Protein 4R25 (pdb70)

InterPro domains:
  IPR002187 Nitrogen regulatory protein PII [PF00543] (5-110)
  IPR002187 Nitrogen regulatory protein PII [PR00340] (6-21)
  IPR002187 Nitrogen regulatory protein PII [PR00340] (27-45)
  IPR002187 Nitrogen regulatory protein PII [PR00340] (56-79)
  IPR002187 Nitrogen regulatory protein PII [PR00340] (87-107)
  IPR002187 Nitrogen regulatory protein PII [PS51343] (5-116)
  IPR002187 Nitrogen regulatory protein PII [PTHR30115] (5-115)
  IPR002187 Nitrogen regulatory protein PII [SM00938] (8-109)
  IPR011322 Nitrogen regulatory PII-like, alpha/beta [SSF54913] (5-116)
  IPR015867 Nitrogen regulatory protein PII/ATP phosphoribosyltransferase, C-terminal [G3DSA:3.30.70.120] (1-116)
  IPR017918 Nitrogen regulatory protein PII, conserved site [PS00638] (87-100)

Sequence (114 aa):
SHMFKVEIVTRPANFEKLKQELGKIGVTSLTFSNVHGCGLQKAHTELYRGVKIESNVYERLKIEIVVSKVPVDQVTETAKRVLKTGSPGDGKIFVYEISNTINIRTGEEGPEAL

Organism: Bacillus subtilis (strain 168) (NCBI:txid224308)

Secondary structure (DSSP, 8-state):
---EEEEEEE-SS-HHHHHHHHHHHT----EEEEEEEEEEEEEE-SSTT-EEEEEEEEEEEEEEEEESSS-HHHHHHHHHHHH--SSS---EEEEEE-S--B-TTT--BGGGT-

Solvent-accessible surface area: 7961 Å² total; per-residue (Å²): 102,61,12,56,59,0,17,1,34,3,62,70,60,65,31,105,106,0,87,87,29,1,40,152,41,36,19,126,86,46,86,110,54,122,57,129,12,70,22,127,114,174,27,170,38,172,104,236,166,10,95,109,94,99,66,87,99,75,98,24,10,62,0,45,0,57,5,24,120,26,68,20,110,86,0,24,89,6,0,109,130,8,15,137,68,65,59,130,30,34,37,141,50,84,72,103,154,46,126,70,29,98,38,165,205,77,50,78,106,14,38,115,6,82

CATH classification: 3.30.70.120

Foldseek 3Di:
DWKKKKKWKFDPPLVVVLCVQCVVLPFDDKDKDKDKDKDWDWDDDPDPVDTDIDMDIDIIMIMMGMDDPRDPVSSVVSLCVRQDDPDPGSTDMDMDTDPKDAQPPPGDMDRVSD

B-factor: mean 57.77, std 18.01, range [26.86, 156.73]

Structure (mmCIF, N/CA/C/O backbone):
data_4R25
#
_entry.id   4R25
#
_cell.length_a   66.600
_cell.length_b   66.600
_cell.length_c   189.300
_cell.angle_alpha   90.00
_cell.angle_beta   90.00
_cell.angle_gamma   120.00
#
_symmetry.space_group_name_H-M   'H 3 2'
#
loop_
_entity.id
_entity.type
_entity.pdbx_description
1 polymer 'Nitrogen regulatory PII-like protein'
2 non-polymer 'ZINC ION'
3 water water
#
loop_
_atom_site.group_PDB
_atom_site.id
_atom_site.type_symbol
_atom_site.label_atom_id
_atom_site.label_alt_id
_atom_site.label_comp_id
_atom_site.label_asym_id
_atom_site.label_entity_id
_atom_site.label_seq_id
_atom_site.pdbx_PDB_ins_code
_atom_site.Cartn_x
_atom_site.Cartn_y
_atom_site.Cartn_z
_atom_site.occupancy
_atom_site.B_iso_or_equiv
_atom_site.auth_seq_id
_atom_site.auth_comp_id
_atom_site.auth_asym_id
_atom_site.auth_atom_id
_atom_site.pdbx_PDB_model_num
ATOM 1 N N . SER A 1 1 ? -14.153 -33.206 -31.018 1.00 82.46 8 SER A N 1
ATOM 2 C CA . SER A 1 1 ? -14.115 -34.645 -30.777 1.00 108.59 8 SER A CA 1
ATOM 3 C C . SER A 1 1 ? -12.830 -35.087 -30.064 1.00 90.53 8 SER A C 1
ATOM 4 O O . SER A 1 1 ? -12.772 -36.180 -29.494 1.00 62.93 8 SER A O 1
ATOM 5 N N . HIS A 1 2 ? -11.810 -34.232 -30.095 1.00 80.54 9 HIS A N 1
ATOM 6 C CA . HIS A 1 2 ? -10.593 -34.472 -29.335 1.00 60.82 9 HIS A CA 1
ATOM 7 C C . HIS A 1 2 ? -10.925 -34.496 -27.849 1.00 71.28 9 HIS A C 1
ATOM 8 O O . HIS A 1 2 ? -11.966 -33.990 -27.423 1.00 64.43 9 HIS A O 1
ATOM 10 N N . MET A 1 3 ? -10.035 -35.090 -27.061 1.00 66.92 10 MET A N 1
ATOM 11 C CA . MET A 1 3 ? -10.157 -35.064 -25.612 1.00 52.08 10 MET A CA 1
ATOM 12 C C . MET A 1 3 ? -8.799 -34.707 -25.048 1.00 41.10 10 MET A C 1
ATOM 13 O O . MET A 1 3 ? -7.784 -35.193 -25.527 1.00 47.59 10 MET A O 1
ATOM 18 N N . PHE A 1 4 ? -8.774 -33.861 -24.030 1.00 37.01 11 PHE A N 1
ATOM 19 C CA . PHE A 1 4 ? -7.503 -33.413 -23.478 1.00 47.99 11 PHE A CA 1
ATOM 20 C C . PHE A 1 4 ? -7.440 -33.527 -21.972 1.00 36.44 11 PHE A C 1
ATOM 21 O O . PHE A 1 4 ? -8.454 -33.442 -21.284 1.00 39.56 11 PHE A O 1
ATOM 29 N N . LYS A 1 5 ? -6.227 -33.705 -21.465 1.00 40.69 12 LYS A N 1
ATOM 30 C CA . LYS A 1 5 ? -5.992 -33.599 -20.044 1.00 29.18 12 LYS A CA 1
ATOM 31 C C . LYS A 1 5 ? -5.210 -32.329 -19.775 1.00 36.30 12 LYS A C 1
ATOM 32 O O . LYS A 1 5 ? -4.131 -32.121 -20.330 1.00 44.01 12 LYS A O 1
ATOM 38 N N . VAL A 1 6 ? -5.759 -31.479 -18.917 1.00 39.63 13 VAL A N 1
ATOM 39 C CA . VAL A 1 6 ? -5.053 -30.289 -18.491 1.00 27.80 13 VAL A CA 1
ATOM 40 C C . VAL A 1 6 ? -4.474 -30.519 -17.106 1.00 36.43 13 VAL A C 1
ATOM 41 O O . VAL A 1 6 ? -5.195 -30.809 -16.155 1.00 38.37 13 VAL A O 1
ATOM 45 N N . GLU A 1 7 ? -3.157 -30.388 -17.006 1.00 38.64 14 GLU A N 1
ATOM 46 C CA . GLU A 1 7 ? -2.456 -30.614 -15.755 1.00 32.54 14 GLU A CA 1
ATOM 47 C C . GLU A 1 7 ? -1.850 -29.312 -15.233 1.00 47.08 14 GLU A C 1
ATOM 48 O O . GLU A 1 7 ? -0.905 -28.778 -15.815 1.00 46.02 14 GLU A O 1
ATOM 54 N N . ILE A 1 8 ? -2.403 -28.797 -14.141 1.00 38.87 15 ILE A N 1
ATOM 55 C CA . ILE A 1 8 ? -1.880 -27.589 -13.533 1.00 31.77 15 ILE A CA 1
ATOM 56 C C . ILE A 1 8 ? -1.037 -27.941 -12.316 1.00 40.53 15 ILE A C 1
ATOM 57 O O . ILE A 1 8 ? -1.519 -28.579 -11.383 1.00 51.08 15 ILE A O 1
ATOM 62 N N . VAL A 1 9 ? 0.225 -27.533 -12.325 1.00 40.29 16 VAL A N 1
ATOM 63 C CA . VAL A 1 9 ? 1.102 -27.776 -11.186 1.00 45.24 16 VAL A CA 1
ATOM 64 C C . VAL A 1 9 ? 1.530 -26.450 -10.561 1.00 54.95 16 VAL A C 1
ATOM 65 O O . VAL A 1 9 ? 2.333 -25.714 -11.127 1.00 43.94 16 VAL A O 1
ATOM 69 N N . THR A 1 10 ? 0.996 -26.149 -9.384 1.00 49.65 17 THR A N 1
ATOM 70 C CA . THR A 1 10 ? 1.085 -24.793 -8.877 1.00 47.92 17 THR A CA 1
ATOM 71 C C . THR A 1 10 ? 1.170 -24.667 -7.349 1.00 43.33 17 THR A C 1
ATOM 72 O O . THR A 1 10 ? 1.266 -25.657 -6.627 1.00 55.21 17 THR A O 1
ATOM 76 N N . ARG A 1 11 ? 1.177 -23.422 -6.886 1.00 63.43 18 ARG A N 1
ATOM 77 C CA . ARG A 1 11 ? 1.232 -23.061 -5.471 1.00 67.39 18 ARG A CA 1
ATOM 78 C C . ARG A 1 11 ? -0.118 -23.348 -4.808 1.00 62.31 18 ARG A C 1
ATOM 79 O O . ARG A 1 11 ? -1.165 -23.083 -5.397 1.00 72.73 18 ARG A O 1
ATOM 87 N N . PRO A 1 12 ? -0.089 -23.909 -3.588 1.00 62.23 19 PRO A N 1
ATOM 88 C CA . PRO A 1 12 ? -1.267 -24.365 -2.828 1.00 53.61 19 PRO A CA 1
ATOM 89 C C . PRO A 1 12 ? -2.377 -23.322 -2.572 1.00 68.70 19 PRO A C 1
ATOM 90 O O . PRO A 1 12 ? -3.490 -23.718 -2.213 1.00 100.86 19 PRO A O 1
ATOM 94 N N . ALA A 1 13 ? -2.096 -22.036 -2.748 1.00 70.58 20 ALA A N 1
ATOM 95 C CA . ALA A 1 13 ? -3.116 -21.002 -2.557 1.00 81.39 20 ALA A CA 1
ATOM 96 C C . ALA A 1 13 ? -4.003 -20.778 -3.794 1.00 79.15 20 ALA A C 1
ATOM 97 O O . ALA A 1 13 ? -3.675 -21.226 -4.891 1.00 62.56 20 ALA A O 1
ATOM 99 N N . ASN A 1 14 ? -5.118 -20.072 -3.603 1.00 69.57 21 ASN A N 1
ATOM 100 C CA . ASN A 1 14 ? -5.978 -19.626 -4.704 1.00 72.46 21 ASN A CA 1
ATOM 101 C C . ASN A 1 14 ? -6.884 -20.693 -5.324 1.00 69.05 21 ASN A C 1
ATOM 102 O O . ASN A 1 14 ? -7.477 -20.475 -6.386 1.00 56.77 21 ASN A O 1
ATOM 107 N N . PHE A 1 15 ? -6.997 -21.837 -4.662 1.00 49.56 22 PHE A N 1
ATOM 108 C CA . PHE A 1 15 ? -7.708 -22.969 -5.235 1.00 45.38 22 PHE A CA 1
ATOM 109 C C . PHE A 1 15 ? -9.203 -22.649 -5.411 1.00 57.55 22 PHE A C 1
ATOM 110 O O . PHE A 1 15 ? -9.801 -22.996 -6.429 1.00 49.65 22 PHE A O 1
ATOM 118 N N . GLU A 1 16 ? -9.793 -21.964 -4.434 1.00 56.44 23 GLU A N 1
ATOM 119 C CA . GLU A 1 16 ? -11.224 -21.651 -4.464 1.00 49.80 23 GLU A CA 1
ATOM 120 C C . GLU A 1 16 ? -11.669 -20.780 -5.644 1.00 44.03 23 GLU A C 1
ATOM 121 O O . GLU A 1 16 ? -12.648 -21.096 -6.314 1.00 62.38 23 GLU A O 1
ATOM 127 N N . LYS A 1 17 ? -10.960 -19.688 -5.901 1.00 52.10 24 LYS A N 1
ATOM 128 C CA . LYS A 1 17 ? -11.289 -18.848 -7.050 1.00 50.52 24 LYS A CA 1
ATOM 129 C C . LYS A 1 17 ? -11.205 -19.670 -8.334 1.00 42.74 24 LYS A C 1
ATOM 130 O O . LYS A 1 17 ? -11.953 -19.424 -9.285 1.00 55.08 24 LYS A O 1
ATOM 136 N N . LEU A 1 18 ? -10.303 -20.651 -8.355 1.00 49.20 25 LEU A N 1
ATOM 137 C CA . LEU A 1 18 ? -10.128 -21.503 -9.524 1.00 41.99 25 LEU A CA 1
ATOM 138 C C . LEU A 1 18 ? -11.376 -22.353 -9.760 1.00 41.29 25 LEU A C 1
ATOM 139 O O . LEU A 1 18 ? -11.895 -22.422 -10.875 1.00 36.41 25 LEU A O 1
ATOM 144 N N . LYS A 1 19 ? -11.840 -23.010 -8.705 1.00 33.81 26 LYS A N 1
ATOM 145 C CA . LYS A 1 19 ? -13.052 -23.811 -8.778 1.00 46.36 26 LYS A CA 1
ATOM 146 C C . LYS A 1 19 ? -14.230 -22.973 -9.273 1.00 55.75 26 LYS A C 1
ATOM 147 O O . LYS A 1 19 ? -15.022 -23.446 -10.090 1.00 54.14 26 LYS A O 1
ATOM 153 N N . GLN A 1 20 ? -14.340 -21.734 -8.788 1.00 46.94 27 GLN A N 1
ATOM 154 C CA . GLN A 1 20 ? -15.383 -20.819 -9.267 1.00 49.03 27 GLN A CA 1
ATOM 155 C C . GLN A 1 20 ? -15.261 -20.571 -10.759 1.00 54.10 27 GLN A C 1
ATOM 156 O O . GLN A 1 20 ? -16.239 -20.694 -11.504 1.00 53.53 27 GLN A O 1
ATOM 162 N N . GLU A 1 21 ? -14.057 -20.221 -11.198 1.00 40.73 28 GLU A N 1
ATOM 163 C CA . GLU A 1 21 ? -13.860 -19.840 -12.593 1.00 42.21 28 GLU A CA 1
ATOM 164 C C . GLU A 1 21 ? -13.962 -21.031 -13.541 1.00 48.78 28 GLU A C 1
ATOM 165 O O . GLU A 1 21 ? -14.555 -20.928 -14.613 1.00 51.40 28 GLU A O 1
ATOM 171 N N . LEU A 1 22 ? -13.392 -22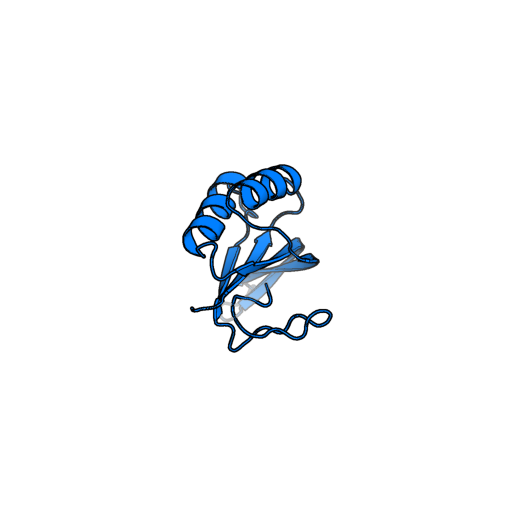.166 -13.147 1.00 45.72 29 LEU A N 1
ATOM 172 C CA . LEU A 1 22 ? -13.462 -23.352 -13.988 1.00 49.25 29 LEU A CA 1
ATOM 173 C C . LEU A 1 22 ? -14.900 -23.835 -14.056 1.00 39.90 29 LEU A C 1
ATOM 174 O O . LEU A 1 22 ? -15.394 -24.204 -15.125 1.00 43.96 29 LEU A O 1
ATOM 179 N N . GLY A 1 23 ? -15.565 -23.831 -12.907 1.00 38.69 30 GLY A N 1
ATOM 180 C CA . GLY A 1 23 ? -16.983 -24.148 -12.849 1.00 50.24 30 GLY A CA 1
ATOM 181 C C . GLY A 1 23 ? -17.816 -23.338 -13.838 1.00 53.67 30 GLY A C 1
ATOM 182 O O . GLY A 1 23 ? -18.689 -23.884 -14.514 1.00 51.83 30 GLY A O 1
ATOM 183 N N . LYS A 1 24 ? -17.532 -22.041 -13.951 1.00 44.64 31 LYS A N 1
ATOM 184 C CA . LYS A 1 24 ? -18.370 -21.164 -14.769 1.00 44.43 31 LYS A CA 1
ATOM 185 C C . LYS A 1 24 ? -18.241 -21.415 -16.253 1.00 44.54 31 LYS A C 1
ATOM 186 O O . LYS A 1 24 ? -19.197 -21.199 -16.994 1.00 51.86 31 LYS A O 1
ATOM 192 N N . ILE A 1 25 ? -17.074 -21.880 -16.688 1.00 46.19 32 ILE A N 1
ATOM 193 C CA . ILE A 1 25 ? -16.848 -22.116 -18.116 1.00 48.84 32 ILE A CA 1
ATOM 194 C C . ILE A 1 25 ? -17.252 -23.529 -18.555 1.00 45.88 32 ILE A C 1
ATOM 195 O O . ILE A 1 25 ? -17.136 -23.876 -19.729 1.00 52.18 32 ILE A O 1
ATOM 200 N N . GLY A 1 26 ? -17.725 -24.345 -17.618 1.00 44.36 33 GLY A N 1
ATOM 201 C CA . GLY A 1 26 ? -18.246 -25.653 -17.978 1.00 47.24 33 GLY A CA 1
ATOM 202 C C . GLY A 1 26 ? -17.664 -26.884 -17.297 1.00 64.44 33 GLY A C 1
ATOM 203 O O . GLY A 1 26 ? -18.232 -27.967 -17.423 1.00 50.66 33 GLY A O 1
ATOM 204 N N . VAL A 1 27 ? -16.546 -26.743 -16.585 1.00 43.93 34 VAL A N 1
ATOM 205 C CA . VAL A 1 27 ? -15.950 -27.895 -15.911 1.00 32.21 34 VAL A CA 1
ATOM 206 C C . VAL A 1 27 ? -16.816 -28.378 -14.752 1.00 51.30 34 VAL A C 1
ATOM 207 O O . VAL A 1 27 ? -17.189 -27.591 -13.879 1.00 49.82 34 VAL A O 1
ATOM 211 N N . THR A 1 28 ? -17.124 -29.674 -14.741 1.00 38.36 35 THR A N 1
ATOM 212 C CA . THR A 1 28 ? -17.972 -30.248 -13.696 1.00 41.08 35 THR A CA 1
ATOM 213 C C . THR A 1 28 ? -17.239 -31.199 -12.743 1.00 38.84 35 THR A C 1
ATOM 214 O O . THR A 1 28 ? -17.797 -31.620 -11.734 1.00 45.24 35 THR A O 1
ATOM 218 N N . SER A 1 29 ? -15.994 -31.543 -13.059 1.00 40.16 36 SER A N 1
ATOM 219 C CA . SER A 1 29 ? -15.163 -32.304 -12.122 1.00 43.80 36 SER A CA 1
ATOM 220 C C . SER A 1 29 ? -13.659 -32.202 -12.414 1.00 43.56 36 SER A C 1
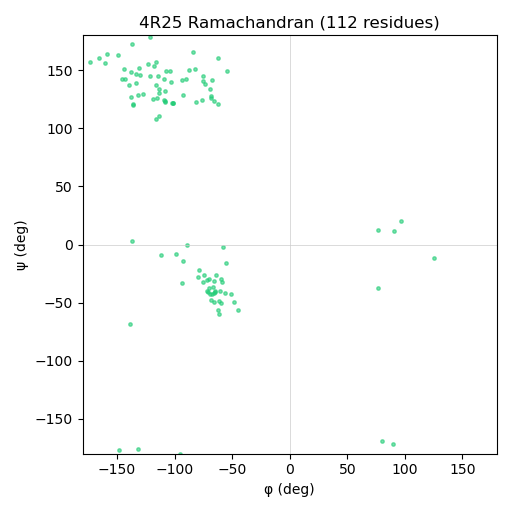ATOM 221 O O . SER A 1 29 ? -13.234 -31.924 -13.537 1.00 36.62 36 SER A O 1
ATOM 224 N N . LEU A 1 30 ? -12.860 -32.429 -11.382 1.00 35.18 37 LEU A N 1
ATOM 225 C CA . LEU A 1 30 ? -11.417 -32.417 -11.522 1.00 38.44 37 LEU A CA 1
ATOM 226 C C . LEU A 1 30 ? -10.786 -33.195 -10.369 1.00 43.05 37 LEU A C 1
ATOM 227 O O . LEU A 1 30 ? -11.441 -33.464 -9.364 1.00 41.19 37 LEU A O 1
ATOM 232 N N . THR A 1 31 ? -9.519 -33.568 -10.516 1.00 40.34 38 THR A N 1
ATOM 233 C CA . THR A 1 31 ? -8.806 -34.233 -9.429 1.00 30.73 38 THR A CA 1
ATOM 234 C C . THR A 1 31 ? -7.618 -33.394 -8.981 1.00 35.81 38 THR A C 1
ATOM 235 O O . THR A 1 31 ? -7.076 -32.605 -9.748 1.00 39.39 38 THR A O 1
ATOM 239 N N . PHE A 1 32 ? -7.216 -33.552 -7.732 1.00 29.94 39 PHE A N 1
ATOM 240 C CA . PHE A 1 32 ? -6.057 -32.829 -7.259 1.00 28.74 39 PHE A CA 1
ATOM 241 C C . PHE A 1 32 ? -5.311 -33.609 -6.189 1.00 32.28 39 PHE A C 1
ATOM 242 O O . PHE A 1 32 ? -5.834 -34.561 -5.614 1.00 34.26 39 PHE A O 1
ATOM 250 N N . SER A 1 33 ? -4.070 -33.211 -5.950 1.00 31.98 40 SER A N 1
ATOM 251 C CA . SER A 1 33 ? -3.259 -33.845 -4.926 1.00 40.49 40 SER A CA 1
ATOM 252 C C . SER A 1 33 ? -2.048 -32.986 -4.625 1.00 42.83 40 SER A C 1
ATOM 253 O O . SER A 1 33 ? -1.668 -32.130 -5.420 1.00 45.01 40 SER A O 1
ATOM 256 N N . ASN A 1 34 ? -1.453 -33.211 -3.465 1.00 50.17 41 ASN A N 1
ATOM 257 C CA . ASN A 1 34 ? -0.245 -32.508 -3.097 1.00 40.88 41 ASN A CA 1
ATOM 258 C C . ASN A 1 34 ? 0.971 -33.320 -3.510 1.00 58.19 41 ASN A C 1
ATOM 259 O O . ASN A 1 34 ? 1.065 -34.510 -3.212 1.00 41.88 41 ASN A O 1
ATOM 264 N N . VAL A 1 35 ? 1.887 -32.670 -4.212 1.00 37.05 42 VAL A N 1
ATOM 265 C CA . VAL A 1 35 ? 3.157 -33.271 -4.561 1.00 38.67 42 VAL A CA 1
ATOM 266 C C . VAL A 1 35 ? 4.254 -32.280 -4.215 1.00 42.13 42 VAL A C 1
ATOM 267 O O . VAL A 1 35 ? 3.994 -31.215 -3.663 1.00 50.07 42 VAL A O 1
ATOM 271 N N . HIS A 1 36 ? 5.486 -32.629 -4.546 1.00 49.81 43 HIS A N 1
ATOM 272 C CA . HIS A 1 36 ? 6.605 -31.748 -4.280 1.00 37.27 43 HIS A CA 1
ATOM 273 C C . HIS A 1 36 ? 7.253 -31.261 -5.551 1.00 39.44 43 HIS A C 1
ATOM 274 O O . HIS A 1 36 ? 7.318 -31.977 -6.548 1.00 40.96 43 HIS A O 1
ATOM 281 N N . GLY A 1 37 ? 7.721 -30.023 -5.500 1.00 38.77 44 GLY A N 1
ATOM 282 C CA . GLY A 1 37 ? 8.497 -29.450 -6.573 1.00 38.15 44 GLY A CA 1
ATOM 283 C C . GLY A 1 37 ? 9.941 -29.349 -6.126 1.00 44.99 44 GLY A C 1
ATOM 284 O O . GLY A 1 37 ? 10.244 -29.178 -4.947 1.00 41.57 44 GLY A O 1
ATOM 285 N N . CYS A 1 38 ? 10.843 -29.466 -7.081 1.00 41.80 45 CYS A N 1
ATOM 286 C CA . CYS A 1 38 ? 12.256 -29.376 -6.789 1.00 47.76 45 CYS A CA 1
ATOM 287 C C . CYS A 1 38 ? 12.884 -28.501 -7.846 1.00 45.26 45 CYS A C 1
ATOM 288 O O . CYS A 1 38 ? 12.792 -28.804 -9.035 1.00 48.38 45 CYS A O 1
ATOM 291 N N . GLY A 1 39 ? 13.496 -27.402 -7.413 1.00 50.11 46 GLY A N 1
ATOM 292 C CA . GLY A 1 39 ? 14.277 -26.565 -8.303 1.00 29.18 46 GLY A CA 1
ATOM 293 C C . GLY A 1 39 ? 15.720 -27.032 -8.328 1.00 40.67 46 GLY A C 1
ATOM 294 O O . GLY A 1 39 ? 16.258 -27.458 -7.314 1.00 36.24 46 GLY A O 1
ATOM 295 N N . LEU A 1 40 ? 16.343 -26.969 -9.497 1.00 42.58 47 LEU A N 1
ATOM 296 C CA . LEU A 1 40 ? 17.733 -27.364 -9.646 1.00 45.18 47 LEU A CA 1
ATOM 297 C C . LEU A 1 40 ? 18.529 -26.240 -10.319 1.00 52.07 47 LEU A C 1
ATOM 298 O O . LEU A 1 40 ? 18.124 -25.708 -11.353 1.00 46.84 47 LEU A O 1
ATOM 303 N N . GLN A 1 41 ? 19.656 -25.869 -9.723 1.00 48.91 48 GLN A N 1
ATOM 304 C CA . GLN A 1 41 ? 20.517 -24.864 -10.338 1.00 60.98 48 GLN A CA 1
ATOM 305 C C . GLN A 1 41 ? 22.006 -25.181 -10.220 1.00 49.50 48 GLN A C 1
ATOM 306 O O . GLN A 1 41 ? 22.484 -25.634 -9.176 1.00 45.12 48 GLN A O 1
ATOM 312 N N . LYS A 1 42 ? 22.709 -24.963 -11.329 1.00 40.73 49 LYS A N 1
ATOM 313 C CA . LYS A 1 42 ? 24.152 -25.126 -11.415 1.00 44.80 49 LYS A CA 1
ATOM 314 C C . LYS A 1 42 ? 24.856 -24.111 -10.541 1.00 41.65 49 LYS A C 1
ATOM 315 O O . LYS A 1 42 ? 24.653 -22.905 -10.678 1.00 49.94 49 LYS A O 1
ATOM 321 N N . ALA A 1 43 ? 25.673 -24.616 -9.631 1.00 28.81 50 ALA A N 1
ATOM 322 C CA . ALA A 1 43 ? 26.465 -23.782 -8.748 1.00 40.33 50 ALA A CA 1
ATOM 323 C C . ALA A 1 43 ? 27.953 -24.005 -9.016 1.00 43.17 50 ALA A C 1
ATOM 324 O O . ALA A 1 43 ? 28.351 -25.038 -9.560 1.00 44.71 50 ALA A O 1
ATOM 326 N N . HIS A 1 44 ? 28.778 -23.032 -8.651 1.00 52.90 51 HIS A N 1
ATOM 327 C CA . HIS A 1 44 ? 30.220 -23.205 -8.779 1.00 46.45 51 HIS A CA 1
ATOM 328 C C . HIS A 1 44 ? 30.767 -24.106 -7.691 1.00 42.95 51 HIS A C 1
ATOM 329 O O . HIS A 1 44 ? 30.330 -24.054 -6.542 1.00 49.25 51 HIS A O 1
ATOM 336 N N . THR A 1 45 ? 31.720 -24.949 -8.066 1.00 49.04 52 THR A N 1
ATOM 337 C CA . THR A 1 45 ? 32.608 -25.532 -7.077 1.00 50.27 52 THR A CA 1
ATOM 338 C C . THR A 1 45 ? 33.866 -24.671 -7.048 1.00 54.20 52 THR A C 1
ATOM 339 O O . THR A 1 45 ? 33.988 -23.677 -7.775 1.00 51.25 52 THR A O 1
ATOM 343 N N . GLU A 1 46 ? 34.807 -25.045 -6.202 1.00 66.90 53 GLU A 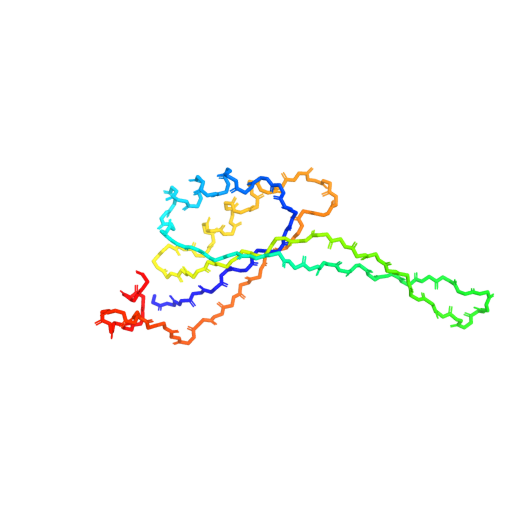N 1
ATOM 344 C CA . GLU A 1 46 ? 36.029 -24.277 -6.067 1.00 51.36 53 GLU A CA 1
ATOM 345 C C . GLU A 1 46 ? 36.936 -24.437 -7.283 1.00 55.06 53 GLU A C 1
ATOM 346 O O . GLU A 1 46 ? 37.681 -23.525 -7.639 1.00 59.70 53 GLU A O 1
ATOM 352 N N . LEU A 1 47 ? 36.870 -25.599 -7.920 1.00 47.09 54 LEU A N 1
ATOM 353 C CA . LEU A 1 47 ? 37.714 -25.874 -9.076 1.00 57.06 54 LEU A CA 1
ATOM 354 C C . LEU A 1 47 ? 37.070 -25.399 -10.371 1.00 47.02 54 LEU A C 1
ATOM 355 O O . LEU A 1 47 ? 35.850 -25.368 -10.490 1.00 56.25 54 LEU A O 1
ATOM 360 N N . TYR A 1 48 ? 37.903 -25.028 -11.336 1.00 48.22 55 TYR A N 1
ATOM 361 C CA . TYR A 1 48 ? 37.427 -24.521 -12.616 1.00 55.39 55 TYR A CA 1
ATOM 362 C C . TYR A 1 48 ? 36.539 -25.495 -13.391 1.00 66.86 55 TYR A C 1
ATOM 363 O O . TYR A 1 48 ? 35.666 -25.070 -14.145 1.00 90.37 55 TYR A O 1
ATOM 372 N N . ARG A 1 49 ? 36.750 -26.793 -13.209 1.00 74.85 56 ARG A N 1
ATOM 373 C CA . ARG A 1 49 ? 35.935 -27.790 -13.907 1.00 99.20 56 ARG A CA 1
ATOM 374 C C . ARG A 1 49 ? 34.563 -28.028 -13.263 1.00 94.04 56 ARG A C 1
ATOM 375 O O . ARG A 1 49 ? 33.591 -28.389 -13.932 1.00 80.13 56 ARG A O 1
ATOM 383 N N . GLY A 1 50 ? 34.499 -27.813 -11.957 1.00 84.26 57 GLY A N 1
ATOM 384 C CA . GLY A 1 50 ? 33.438 -28.362 -11.146 1.00 69.82 57 GLY A CA 1
ATOM 385 C C . GLY A 1 50 ? 32.079 -27.719 -11.213 1.00 79.54 57 GLY A C 1
ATOM 386 O O . GLY A 1 50 ? 31.919 -26.518 -10.988 1.00 79.33 57 GLY A O 1
ATOM 387 N N . VAL A 1 51 ? 31.088 -28.543 -11.525 1.00 80.24 58 VAL A N 1
ATOM 388 C CA . VAL A 1 51 ? 29.708 -28.162 -11.303 1.00 61.63 58 VAL A CA 1
ATOM 389 C C . VAL A 1 51 ? 29.185 -28.900 -10.076 1.00 62.72 58 VAL A C 1
ATOM 390 O O . VAL A 1 51 ? 29.607 -30.014 -9.760 1.00 49.90 58 VAL A O 1
ATOM 394 N N . LYS A 1 52 ? 28.267 -28.245 -9.385 1.00 51.56 59 LYS A N 1
ATOM 395 C CA . LYS A 1 52 ? 27.629 -28.785 -8.199 1.00 41.71 59 LYS A CA 1
ATOM 396 C C . LYS A 1 52 ? 26.193 -28.300 -8.305 1.00 67.58 59 LYS A C 1
ATOM 397 O O . LYS A 1 52 ? 25.962 -27.187 -8.790 1.00 45.46 59 LYS A O 1
ATOM 403 N N . ILE A 1 53 ? 25.223 -29.123 -7.912 1.00 46.72 60 ILE A N 1
ATOM 404 C CA . ILE A 1 53 ? 23.823 -28.735 -8.084 1.00 48.88 60 ILE A CA 1
ATOM 405 C C . ILE A 1 53 ? 23.174 -28.396 -6.754 1.00 46.84 60 ILE A C 1
ATOM 406 O O . ILE A 1 53 ? 23.289 -29.138 -5.787 1.00 43.84 60 ILE A O 1
ATOM 411 N N . GLU A 1 54 ? 22.488 -27.264 -6.712 1.00 46.83 61 GLU A N 1
ATOM 412 C CA . GLU A 1 54 ? 21.775 -26.864 -5.516 1.00 44.48 61 GLU A CA 1
ATOM 413 C C . GLU A 1 54 ? 20.283 -26.986 -5.794 1.00 53.29 61 GLU A C 1
ATOM 414 O O . GLU A 1 54 ? 19.820 -26.703 -6.902 1.00 58.17 61 GLU A O 1
ATOM 420 N N . SER A 1 55 ? 19.531 -27.416 -4.792 1.00 50.89 62 SER A N 1
ATOM 421 C CA . SER A 1 55 ? 18.129 -27.725 -4.997 1.00 54.82 62 SER A CA 1
ATOM 422 C C . SER A 1 55 ? 17.283 -27.384 -3.784 1.00 55.52 62 SER A C 1
ATOM 423 O O . SER A 1 55 ? 17.712 -27.555 -2.641 1.00 53.70 62 SER A O 1
ATOM 426 N N . ASN A 1 56 ? 16.078 -26.893 -4.044 1.00 49.68 63 ASN A N 1
ATOM 427 C CA . ASN A 1 56 ? 15.115 -26.669 -2.982 1.00 51.88 63 ASN A CA 1
ATOM 428 C C . ASN A 1 56 ? 13.855 -27.465 -3.258 1.00 56.08 63 ASN A C 1
ATOM 429 O O . ASN A 1 56 ? 13.468 -27.647 -4.410 1.00 65.20 63 ASN A O 1
ATOM 434 N N . VAL A 1 57 ? 13.233 -27.959 -2.197 1.00 49.79 64 VAL A N 1
ATOM 435 C CA . VAL A 1 57 ? 11.978 -28.671 -2.318 1.00 54.23 64 VAL A CA 1
ATOM 436 C C . VAL A 1 57 ? 10.839 -27.821 -1.766 1.00 50.03 64 VAL A C 1
ATOM 437 O O . VAL A 1 57 ? 10.881 -27.386 -0.620 1.00 75.19 64 VAL A O 1
ATOM 441 N N . TYR A 1 58 ? 9.828 -27.571 -2.591 1.00 52.94 65 TYR A N 1
ATOM 442 C CA . TYR A 1 58 ? 8.666 -26.801 -2.160 1.00 55.63 65 TYR A CA 1
ATOM 443 C C . TYR A 1 58 ? 7.370 -27.602 -2.297 1.00 49.07 65 TYR A C 1
ATOM 444 O O . TYR A 1 58 ? 7.380 -28.755 -2.732 1.00 56.85 65 TYR A O 1
ATOM 453 N N . GLU A 1 59 ? 6.259 -26.990 -1.903 1.00 55.99 66 GLU A N 1
ATOM 454 C CA . GLU A 1 59 ? 4.958 -27.642 -1.966 1.00 41.39 66 GLU A CA 1
ATOM 455 C C . GLU A 1 59 ? 4.289 -27.301 -3.265 1.00 50.80 66 GLU A C 1
ATOM 456 O O . GLU A 1 59 ? 4.373 -26.170 -3.737 1.00 49.78 66 GLU A O 1
ATOM 462 N N . ARG A 1 60 ? 3.609 -28.281 -3.839 1.00 47.11 67 ARG A N 1
ATOM 463 C CA . ARG A 1 60 ? 2.891 -28.048 -5.072 1.00 44.02 67 ARG A CA 1
ATOM 464 C C . ARG A 1 60 ? 1.525 -28.723 -5.046 1.00 53.83 67 ARG A C 1
ATOM 465 O O . ARG A 1 60 ? 1.333 -29.765 -4.414 1.00 39.77 67 ARG A O 1
ATOM 473 N N . LEU A 1 61 ? 0.576 -28.103 -5.729 1.00 44.80 68 LEU A N 1
ATOM 474 C CA . LEU A 1 61 ? -0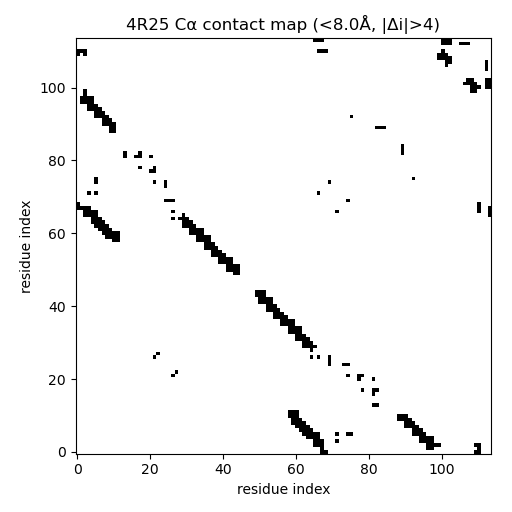.752 -28.654 -5.885 1.00 41.63 68 LEU A CA 1
ATOM 475 C C . LEU A 1 61 ? -0.889 -29.111 -7.325 1.00 42.45 68 LEU A C 1
ATOM 476 O O . LEU A 1 61 ? -0.700 -28.324 -8.246 1.00 40.49 68 LEU A O 1
ATOM 481 N N . LYS A 1 62 ? -1.203 -30.384 -7.530 1.00 34.18 69 LYS A N 1
ATOM 482 C CA . LYS A 1 62 ? -1.389 -30.884 -8.887 1.00 31.17 69 LYS A CA 1
ATOM 483 C C . LYS A 1 62 ? -2.886 -31.010 -9.152 1.00 31.77 69 LYS A C 1
ATOM 484 O O . LYS A 1 62 ? -3.595 -31.703 -8.405 1.00 40.75 69 LYS A O 1
ATOM 490 N N . ILE A 1 63 ? -3.363 -30.321 -10.186 1.00 37.57 70 ILE A N 1
ATOM 491 C CA . ILE A 1 63 ? -4.771 -30.334 -10.543 1.00 26.86 70 ILE A CA 1
ATOM 492 C C . ILE A 1 63 ? -4.957 -30.897 -11.942 1.00 29.05 70 ILE A C 1
ATOM 493 O O . ILE A 1 63 ? -4.387 -30.398 -12.906 1.00 39.83 70 ILE A O 1
ATOM 498 N N . GLU A 1 64 ? -5.794 -31.917 -12.054 1.00 39.94 71 GLU A N 1
ATOM 499 C CA . GLU A 1 64 ? -6.079 -32.522 -13.346 1.00 39.05 71 GLU A CA 1
ATOM 500 C C . GLU A 1 64 ? -7.533 -32.322 -13.809 1.00 47.39 71 GLU A C 1
ATOM 501 O O . GLU A 1 64 ? -8.491 -32.555 -13.072 1.00 37.25 71 GLU A O 1
ATOM 507 N N . ILE A 1 65 ? -7.672 -31.875 -15.046 1.00 29.56 72 ILE A N 1
ATOM 508 C CA . ILE A 1 65 ? -8.959 -31.610 -15.637 1.00 32.73 72 ILE A CA 1
ATOM 509 C C . ILE A 1 65 ? -8.974 -32.275 -17.000 1.00 36.75 72 ILE A C 1
ATOM 510 O O . ILE A 1 65 ? -8.047 -32.107 -17.785 1.00 41.31 72 ILE A O 1
ATOM 515 N N . VAL A 1 66 ? -10.002 -33.068 -17.266 1.00 42.36 73 VAL A N 1
ATOM 516 C CA . VAL A 1 66 ? -10.180 -33.637 -18.591 1.00 40.43 73 VAL A CA 1
ATOM 517 C C . VAL A 1 66 ? -11.276 -32.855 -19.286 1.00 41.64 73 VAL A C 1
ATOM 518 O O . VAL A 1 66 ? -12.262 -32.485 -18.662 1.00 45.48 73 VAL A O 1
ATOM 522 N N . VAL A 1 67 ? -11.097 -32.579 -20.570 1.00 35.05 74 VAL A N 1
ATOM 523 C CA . VAL A 1 67 ? -12.060 -31.761 -21.293 1.00 46.12 74 VAL A CA 1
ATOM 524 C C . VAL A 1 67 ? -12.216 -32.232 -22.710 1.00 50.86 74 VAL A C 1
ATOM 525 O O . VAL A 1 67 ? -11.283 -32.779 -23.299 1.00 58.47 74 VAL A O 1
ATOM 529 N N . SER A 1 68 ? -13.408 -32.006 -23.251 1.00 60.58 75 SER A N 1
ATOM 530 C CA . SER A 1 68 ? -13.677 -32.248 -24.657 1.00 54.59 75 SER A CA 1
ATOM 531 C C . SER A 1 68 ? -14.531 -31.116 -25.214 1.00 57.56 75 SER A C 1
ATOM 532 O O . SER A 1 68 ? -14.060 -30.325 -26.025 1.00 54.15 75 SER A O 1
ATOM 535 N N . LYS A 1 69 ? -15.783 -31.033 -24.768 1.00 74.29 76 LYS A N 1
ATOM 536 C CA . LYS A 1 69 ? -16.671 -29.953 -25.200 1.00 62.19 76 LYS A CA 1
ATOM 537 C C . LYS A 1 69 ? -16.098 -28.618 -24.765 1.00 62.88 76 LYS A C 1
ATOM 538 O O . LYS A 1 69 ? -15.876 -27.729 -25.582 1.00 83.38 76 LYS A O 1
ATOM 544 N N . VAL A 1 70 ? -15.861 -28.482 -23.467 1.00 62.30 77 VAL A N 1
ATOM 545 C CA . VAL A 1 70 ? -15.197 -27.299 -22.947 1.00 60.33 77 VAL A CA 1
ATOM 546 C C . VAL A 1 70 ? -13.798 -27.214 -23.524 1.00 69.93 77 VAL A C 1
ATOM 547 O O . VAL A 1 70 ? -12.991 -28.127 -23.346 1.00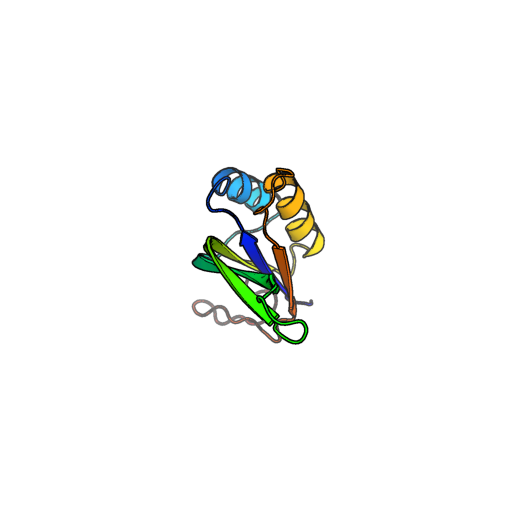 68.92 77 VAL A O 1
ATOM 551 N N . PRO A 1 71 ? -13.508 -26.112 -24.219 1.00 64.38 78 PRO A N 1
ATOM 552 C CA . PRO A 1 71 ? -12.267 -25.958 -24.973 1.00 42.80 78 PRO A CA 1
ATOM 553 C C . PRO A 1 71 ? -11.056 -25.835 -24.068 1.00 63.99 78 PRO A C 1
ATOM 554 O O . PRO A 1 71 ? -11.083 -25.077 -23.097 1.00 53.52 78 PRO A O 1
ATOM 558 N N . VAL A 1 72 ? -9.998 -26.569 -24.398 1.00 48.67 79 VAL A N 1
ATOM 559 C CA . VAL A 1 72 ? -8.754 -26.491 -23.647 1.00 58.69 79 VAL A CA 1
ATOM 560 C C . VAL A 1 72 ? -8.324 -25.045 -23.421 1.00 54.98 79 VAL A C 1
ATOM 561 O O . VAL A 1 72 ? -8.007 -24.657 -22.296 1.00 54.85 79 VAL A O 1
ATOM 565 N N . ASP A 1 73 ? -8.316 -24.251 -24.488 1.00 61.92 80 ASP A N 1
ATOM 566 C CA . ASP A 1 73 ? -7.764 -22.901 -24.424 1.00 52.23 80 ASP A CA 1
ATOM 567 C C . ASP A 1 73 ? -8.534 -21.979 -23.471 1.00 59.19 80 ASP A C 1
ATOM 568 O O . ASP A 1 73 ? -7.973 -21.023 -22.924 1.00 57.08 80 ASP A O 1
ATOM 573 N N . GLN A 1 74 ? -9.814 -22.275 -23.265 1.00 49.34 81 GLN A N 1
ATOM 574 C CA . GLN A 1 74 ? -10.604 -21.553 -22.277 1.00 36.81 81 GLN A CA 1
ATOM 575 C C . GLN A 1 74 ? -10.222 -22.030 -20.871 1.00 56.12 81 GLN A C 1
ATOM 576 O O . GLN A 1 74 ? -10.231 -21.244 -19.929 1.00 53.38 81 GLN A O 1
ATOM 582 N N . VAL A 1 75 ? -9.856 -23.308 -20.734 1.00 63.59 82 VAL A N 1
ATOM 583 C CA . VAL A 1 75 ? -9.368 -23.826 -19.449 1.00 40.27 82 VAL A CA 1
ATOM 584 C C . VAL A 1 75 ? -8.015 -23.244 -19.081 1.00 45.09 82 VAL A C 1
ATOM 585 O O . VAL A 1 75 ? -7.799 -22.810 -17.949 1.00 58.17 82 VAL A O 1
ATOM 589 N N . THR A 1 76 ? -7.091 -23.250 -20.034 1.00 48.70 83 THR A N 1
ATOM 590 C CA . THR A 1 76 ? -5.742 -22.788 -19.744 1.00 60.97 83 THR A CA 1
ATOM 591 C C . THR A 1 76 ? -5.697 -21.283 -19.525 1.00 52.29 83 THR A C 1
ATOM 592 O O . THR A 1 76 ? -4.968 -20.806 -18.659 1.00 54.49 83 THR A O 1
ATOM 596 N N . GLU A 1 77 ? -6.487 -20.537 -20.294 1.00 56.82 84 GLU A N 1
ATOM 597 C CA . GLU A 1 77 ? -6.496 -19.080 -20.162 1.00 62.95 84 GLU A CA 1
ATOM 598 C C . GLU A 1 77 ? -7.039 -18.658 -18.806 1.00 58.96 84 GLU A C 1
ATOM 599 O O . GLU A 1 77 ? -6.514 -17.743 -18.167 1.00 62.68 84 GLU A O 1
ATOM 605 N N . THR A 1 78 ? -8.093 -19.341 -18.373 1.00 43.67 85 THR A N 1
ATOM 606 C CA . THR A 1 78 ? -8.699 -19.071 -17.082 1.00 42.61 85 THR A CA 1
ATOM 607 C C . THR A 1 78 ? -7.731 -19.411 -15.966 1.00 48.40 85 THR A C 1
ATOM 608 O O . THR A 1 78 ? -7.634 -18.694 -14.978 1.00 62.53 85 THR A O 1
ATOM 612 N N . ALA A 1 79 ? -7.024 -20.524 -16.126 1.00 65.84 86 ALA A N 1
ATOM 613 C CA . ALA A 1 79 ? -6.036 -20.944 -15.146 1.00 64.08 86 ALA A CA 1
ATOM 614 C C . ALA A 1 79 ? -4.925 -19.900 -14.987 1.00 51.09 86 ALA A C 1
ATOM 615 O O . ALA A 1 79 ? -4.472 -19.634 -13.877 1.00 49.31 86 ALA A O 1
ATOM 617 N N . LYS A 1 80 ? -4.494 -19.310 -16.098 1.00 56.82 87 LYS A N 1
ATOM 618 C CA . LYS A 1 80 ? -3.463 -18.271 -16.059 1.00 69.64 87 LYS A CA 1
ATOM 619 C C . LYS A 1 80 ? -3.917 -17.064 -15.249 1.00 68.07 87 LYS A C 1
ATOM 620 O O . LYS A 1 80 ? -3.289 -16.704 -14.257 1.00 73.58 87 LYS A O 1
ATOM 626 N N . ARG A 1 81 ? -5.010 -16.442 -15.679 1.00 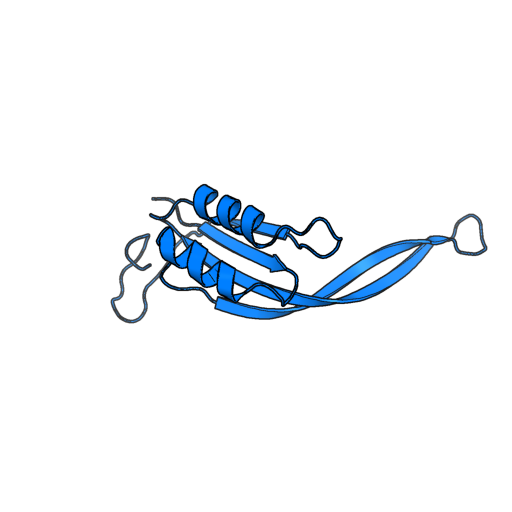65.07 88 ARG A N 1
ATOM 627 C CA . ARG A 1 81 ? -5.549 -15.280 -14.987 1.00 56.08 88 ARG A CA 1
ATOM 628 C C . ARG A 1 81 ? -5.583 -15.490 -13.491 1.00 69.57 88 ARG A C 1
ATOM 629 O O . ARG A 1 81 ? -5.033 -14.701 -12.726 1.00 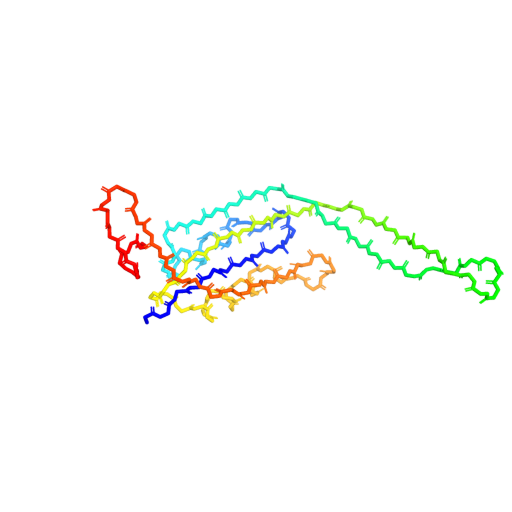76.39 88 ARG A O 1
ATOM 637 N N . VAL A 1 82 ? -6.252 -16.560 -13.082 1.00 51.54 89 VAL A N 1
ATOM 638 C CA . VAL A 1 82 ? -6.576 -16.770 -11.679 1.00 55.62 89 VAL A CA 1
ATOM 639 C C . VAL A 1 82 ? -5.348 -17.018 -10.818 1.00 59.21 89 VAL A C 1
ATOM 640 O O . VAL A 1 82 ? -5.290 -16.575 -9.672 1.00 63.04 89 VAL A O 1
ATOM 644 N N . LEU A 1 83 ? -4.368 -17.725 -11.378 1.00 70.97 90 LEU A N 1
ATOM 645 C CA . LEU A 1 83 ? -3.217 -18.209 -10.608 1.00 77.99 90 LEU A CA 1
ATOM 646 C C . LEU A 1 83 ? -1.971 -17.326 -10.748 1.00 69.48 90 LEU A C 1
ATOM 647 O O . LEU A 1 83 ? -0.976 -17.518 -10.043 1.00 68.97 90 LEU A O 1
ATOM 652 N N . LYS A 1 84 ? -2.038 -16.363 -11.662 1.00 62.64 91 LYS A N 1
ATOM 653 C CA . LYS A 1 84 ? -0.950 -15.414 -11.883 1.00 68.90 91 LYS A CA 1
ATOM 654 C C . LYS A 1 84 ? -0.775 -14.456 -10.705 1.00 72.97 91 LYS A C 1
ATOM 655 O O . LYS A 1 84 ? -1.736 -13.810 -10.278 1.00 66.90 91 LYS A O 1
ATOM 661 N N . THR A 1 85 ? 0.444 -14.376 -10.174 1.00 65.41 92 THR A N 1
ATOM 662 C CA . THR A 1 85 ? 0.761 -13.393 -9.142 1.00 69.80 92 THR A CA 1
ATOM 663 C C . THR A 1 85 ? 2.120 -12.749 -9.398 1.00 86.96 92 THR A C 1
ATOM 664 O O . THR A 1 85 ? 2.589 -11.942 -8.597 1.00 89.01 92 THR A O 1
ATOM 668 N N . GLY A 1 86 ? 2.754 -13.123 -10.507 1.00 93.81 93 GLY A N 1
ATOM 669 C CA . GLY A 1 86 ? 4.032 -12.551 -10.893 1.00 73.37 93 GLY A CA 1
ATOM 670 C C . GLY A 1 86 ? 5.219 -13.088 -10.117 1.00 76.97 93 GLY A C 1
ATOM 671 O O . GLY A 1 86 ? 6.304 -13.274 -10.669 1.00 87.79 93 GLY A O 1
ATOM 672 N N . SER A 1 87 ? 5.018 -13.328 -8.827 1.00 65.82 94 SER A N 1
ATOM 673 C CA . SER A 1 87 ? 6.076 -13.850 -7.977 1.00 71.62 94 SER A CA 1
ATOM 674 C C . SER A 1 87 ? 6.406 -15.271 -8.410 1.00 92.53 94 SER A C 1
ATOM 675 O O . SER A 1 87 ? 5.507 -16.030 -8.768 1.00 84.39 94 SER A O 1
ATOM 678 N N . PRO A 1 88 ? 7.698 -15.636 -8.384 1.00 81.63 95 PRO A N 1
ATOM 679 C CA . PRO A 1 88 ? 8.096 -16.998 -8.748 1.00 76.19 95 PRO A CA 1
ATOM 680 C C . PRO A 1 88 ? 7.333 -18.029 -7.923 1.00 90.47 95 PRO A C 1
ATOM 681 O O . PRO A 1 88 ? 6.961 -17.745 -6.780 1.00 77.64 95 PRO A O 1
ATOM 685 N N . GLY A 1 89 ? 7.092 -19.203 -8.503 1.00 85.01 96 GLY A N 1
ATOM 686 C CA . GLY A 1 89 ? 6.301 -20.233 -7.848 1.00 67.76 96 GLY A CA 1
ATOM 687 C C . GLY A 1 89 ? 4.848 -20.225 -8.292 1.00 58.97 96 GLY A C 1
ATOM 688 O O . GLY A 1 89 ? 3.972 -20.752 -7.607 1.00 64.47 96 GLY A O 1
ATOM 689 N N . ASP A 1 90 ? 4.591 -19.617 -9.445 1.00 64.73 97 ASP A N 1
ATOM 690 C CA . ASP A 1 90 ? 3.245 -19.552 -9.998 1.00 59.82 97 ASP A CA 1
ATOM 691 C C . ASP A 1 90 ? 2.872 -20.869 -10.672 1.00 69.81 97 ASP A C 1
ATOM 692 O O . ASP A 1 90 ? 1.698 -21.172 -10.859 1.00 69.17 97 ASP A O 1
ATOM 697 N N . GLY A 1 91 ? 3.883 -21.641 -11.051 1.00 57.66 98 GLY A N 1
ATOM 698 C CA . GLY A 1 91 ? 3.662 -22.957 -11.607 1.00 56.60 98 GLY A CA 1
ATOM 699 C C . GLY A 1 91 ? 3.494 -23.000 -13.110 1.00 45.84 98 GLY A C 1
ATOM 700 O O . GLY A 1 91 ? 3.699 -22.013 -13.804 1.00 53.79 98 GLY A O 1
ATOM 701 N N . LYS A 1 92 ? 3.112 -24.170 -13.607 1.00 48.97 99 LYS A N 1
ATOM 702 C CA . LYS A 1 92 ? 2.998 -24.409 -15.039 1.00 57.13 99 LYS A CA 1
ATOM 703 C C . LYS A 1 92 ? 1.722 -25.179 -15.368 1.00 47.76 99 LYS A C 1
ATOM 704 O O . LYS A 1 92 ? 1.002 -25.630 -14.479 1.00 43.64 99 LYS A O 1
ATOM 710 N N . ILE A 1 93 ? 1.447 -25.318 -16.657 1.00 40.89 100 ILE A N 1
ATOM 711 C CA . ILE A 1 93 ? 0.2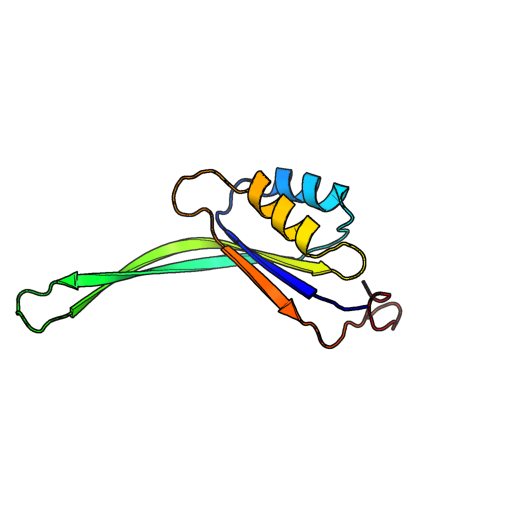59 -26.011 -17.104 1.00 37.09 100 ILE A CA 1
ATOM 712 C C . ILE A 1 93 ? 0.648 -26.878 -18.275 1.00 43.20 100 ILE A C 1
ATOM 713 O O . ILE A 1 93 ? 1.208 -26.384 -19.241 1.00 47.01 100 ILE A O 1
ATOM 718 N N . PHE A 1 94 ? 0.331 -28.166 -18.200 1.00 40.30 101 PHE A N 1
ATOM 719 C CA . PHE A 1 94 ? 0.671 -29.083 -19.274 1.00 33.74 101 PHE A CA 1
ATOM 720 C C . PHE A 1 94 ? -0.572 -29.662 -19.937 1.00 38.90 101 PHE A C 1
ATOM 721 O O . PHE A 1 94 ? -1.534 -30.029 -19.266 1.00 40.04 101 PHE A O 1
ATOM 729 N N . VAL A 1 95 ? -0.544 -29.735 -21.262 1.00 41.33 102 VAL A N 1
ATOM 730 C CA . VAL A 1 95 ? -1.659 -30.274 -22.020 1.00 34.08 102 VAL A CA 1
ATOM 731 C C . VAL A 1 95 ? -1.267 -31.583 -22.718 1.00 45.62 102 VAL A C 1
ATOM 732 O O . VAL A 1 95 ? -0.191 -31.680 -23.310 1.00 45.03 102 VAL A O 1
ATOM 736 N N . TYR A 1 96 ? -2.140 -32.586 -22.609 1.00 37.98 103 TYR A N 1
ATOM 737 C CA . TYR A 1 96 ? -1.932 -33.898 -23.206 1.00 34.43 103 TYR A CA 1
ATOM 738 C C . TYR A 1 96 ? -3.140 -34.360 -24.008 1.00 36.25 103 TYR A C 1
ATOM 739 O O . TYR A 1 96 ? -4.282 -34.101 -23.638 1.00 52.58 103 TYR A O 1
ATOM 748 N N . GLU A 1 97 ? -2.888 -35.090 -25.085 1.00 39.72 104 GLU A N 1
ATOM 749 C CA . GLU A 1 97 ? -3.957 -35.756 -25.815 1.00 37.24 104 GLU A CA 1
ATOM 750 C C . GLU A 1 97 ? -4.410 -36.985 -25.041 1.00 42.17 104 GLU A C 1
ATOM 751 O O . GLU A 1 97 ? -3.590 -37.652 -24.409 1.00 49.64 104 GLU A O 1
ATOM 757 N N . ILE A 1 98 ? -5.707 -37.286 -25.090 1.00 42.07 105 ILE A N 1
ATOM 758 C CA . ILE A 1 98 ? -6.226 -38.523 -24.518 1.00 37.17 105 ILE A CA 1
ATOM 759 C C . ILE A 1 98 ? -6.798 -39.419 -25.609 1.00 39.13 105 ILE A C 1
ATOM 760 O O . ILE A 1 98 ? -7.661 -39.000 -26.370 1.00 48.11 105 ILE A O 1
ATOM 765 N N . SER A 1 99 ? -6.336 -40.661 -25.672 1.00 41.21 106 SER A N 1
ATOM 766 C CA . SER A 1 99 ? -6.845 -41.601 -26.666 1.00 37.50 106 SER A CA 1
ATOM 767 C C . SER A 1 99 ? -8.314 -41.945 -26.445 1.00 45.55 106 SER A C 1
ATOM 768 O O . SER A 1 99 ? -9.034 -42.216 -27.398 1.00 62.11 106 SER A O 1
ATOM 771 N N . ASN A 1 100 ? -8.756 -41.944 -25.191 1.00 55.87 107 ASN A N 1
ATOM 772 C CA . ASN A 1 100 ? -10.129 -42.328 -24.877 1.00 48.13 107 ASN A CA 1
ATOM 773 C C . ASN A 1 100 ? -10.499 -42.113 -23.411 1.00 40.92 107 ASN A C 1
ATOM 774 O O . ASN A 1 100 ? -9.635 -42.054 -22.542 1.00 52.99 107 ASN A O 1
ATOM 779 N N . THR A 1 101 ? -11.794 -41.980 -23.158 1.00 45.27 108 THR A N 1
ATOM 780 C CA . THR A 1 101 ? -12.326 -41.883 -21.811 1.00 45.36 108 THR A CA 1
ATOM 781 C C . THR A 1 101 ? -13.519 -42.816 -21.678 1.00 51.49 108 THR A C 1
ATOM 782 O O . THR A 1 101 ? -14.270 -43.023 -22.622 1.00 58.01 108 THR A O 1
ATOM 786 N N . ILE A 1 102 ? -13.686 -43.376 -20.494 1.00 53.79 109 ILE A N 1
ATOM 787 C CA . ILE A 1 102 ? -14.759 -44.312 -20.253 1.00 42.56 109 ILE A CA 1
ATOM 788 C C . ILE A 1 102 ? -15.391 -43.979 -18.926 1.00 49.00 109 ILE A C 1
ATOM 789 O O . ILE A 1 102 ? -14.719 -43.958 -17.900 1.00 54.77 109 ILE A O 1
ATOM 794 N N . ASN A 1 103 ? -16.685 -43.688 -18.961 1.00 63.15 110 ASN A N 1
ATOM 795 C CA . ASN A 1 103 ? -17.441 -43.502 -17.744 1.00 51.69 110 ASN A CA 1
ATOM 796 C C . ASN A 1 103 ? -17.819 -44.863 -17.210 1.00 56.92 110 ASN A C 1
ATOM 797 O O . ASN A 1 103 ? -18.462 -45.651 -17.896 1.00 65.27 110 ASN A O 1
ATOM 802 N N . ILE A 1 104 ? -17.417 -45.141 -15.982 1.00 57.28 111 ILE A N 1
ATOM 803 C CA . ILE A 1 104 ? -17.565 -46.480 -15.445 1.00 65.24 111 ILE A CA 1
ATOM 804 C C . ILE A 1 104 ? -19.016 -46.834 -15.138 1.00 68.35 111 ILE A C 1
ATOM 805 O O . ILE A 1 104 ? -19.451 -47.951 -15.406 1.00 68.74 111 ILE A O 1
ATOM 810 N N . ARG A 1 105 ? -19.772 -45.880 -14.604 1.00 71.20 112 ARG A N 1
ATOM 811 C CA . ARG A 1 105 ? -21.172 -46.135 -14.259 1.00 79.50 112 ARG A CA 1
ATOM 812 C C . ARG A 1 105 ? -22.095 -46.327 -15.468 1.00 73.29 112 ARG A C 1
ATOM 813 O O . ARG A 1 105 ? -22.951 -47.209 -15.460 1.00 79.65 112 ARG A O 1
ATOM 821 N N . THR A 1 106 ? -21.922 -45.502 -16.498 1.00 69.40 113 THR A N 1
ATOM 822 C CA . THR A 1 106 ? -22.818 -45.524 -17.651 1.00 63.04 113 THR A CA 1
ATOM 823 C C . THR A 1 106 ? -22.288 -46.416 -18.767 1.00 74.06 113 THR A C 1
ATOM 824 O O . THR A 1 106 ? -23.061 -47.028 -19.506 1.00 72.01 113 THR A O 1
ATOM 828 N N . GLY A 1 107 ? -20.967 -46.476 -18.891 1.00 71.07 114 GLY A N 1
ATOM 829 C CA . GLY A 1 107 ? -20.331 -47.306 -19.898 1.00 48.86 114 GLY A CA 1
ATOM 830 C C . GLY A 1 107 ? -20.081 -46.591 -21.211 1.00 54.08 114 GLY A C 1
ATOM 831 O O . GLY A 1 107 ? -19.751 -47.223 -22.214 1.00 63.31 114 GLY A O 1
ATOM 832 N N . GLU A 1 108 ? -20.232 -45.271 -21.211 1.00 64.56 115 GLU A N 1
ATOM 833 C CA . GLU A 1 108 ? -20.030 -44.488 -22.428 1.00 65.79 115 GLU A CA 1
ATOM 834 C C . GLU A 1 108 ? -18.562 -44.194 -22.672 1.00 64.43 115 GLU A C 1
ATOM 835 O O . GLU A 1 108 ? -17.778 -44.073 -21.731 1.00 59.23 115 GLU A O 1
ATOM 841 N N . GLU A 1 109 ? -18.211 -44.045 -23.945 1.00 68.31 116 GLU A N 1
ATOM 842 C CA . GLU A 1 109 ? -16.846 -43.745 -24.348 1.00 65.28 116 GLU A CA 1
ATOM 843 C C . GLU A 1 109 ? -16.787 -42.457 -25.178 1.00 72.98 116 GLU A C 1
ATOM 844 O O . GLU A 1 109 ? -17.781 -42.056 -25.791 1.00 75.33 116 GLU A O 1
ATOM 850 N N . GLY A 1 110 ? -15.625 -41.808 -25.185 1.00 56.18 117 GLY A N 1
ATOM 851 C CA . GLY A 1 110 ? -15.459 -40.545 -25.884 1.00 56.05 117 GLY A CA 1
ATOM 852 C C . GLY A 1 110 ? -15.991 -39.370 -25.082 1.00 60.58 117 GLY A C 1
ATOM 853 O O . GLY A 1 110 ? -16.299 -39.515 -23.897 1.00 61.62 117 GLY A O 1
ATOM 854 N N . PRO A 1 111 ? -16.100 -38.195 -25.724 1.00 58.76 118 PRO A N 1
ATOM 855 C CA . PRO A 1 111 ? -16.539 -36.956 -25.063 1.00 56.41 118 PRO A CA 1
ATOM 856 C C . PRO A 1 111 ? -17.918 -37.030 -24.401 1.00 47.52 118 PRO A C 1
ATOM 857 O O . PRO A 1 111 ? -18.337 -36.059 -23.776 1.00 75.40 118 PRO A O 1
ATOM 861 N N . GLU A 1 112 ? -18.601 -38.161 -24.522 1.00 59.30 119 GLU A N 1
ATOM 862 C CA . GLU A 1 112 ? -19.875 -38.355 -23.834 1.00 56.27 119 GLU A CA 1
ATOM 863 C C . GLU A 1 112 ? -19.705 -39.034 -22.478 1.00 80.74 119 GLU A C 1
ATOM 864 O O . GLU A 1 112 ? -20.626 -39.048 -21.656 1.00 79.91 119 GLU A O 1
ATOM 870 N N . ALA A 1 113 ? -18.524 -39.597 -22.245 1.00 71.99 120 ALA A N 1
ATOM 871 C CA . ALA A 1 113 ? -18.213 -40.194 -20.954 1.00 61.93 120 ALA A CA 1
ATOM 872 C C . ALA A 1 113 ? -17.957 -39.113 -19.904 1.00 70.46 120 ALA A C 1
ATOM 873 O O . ALA A 1 113 ? -18.168 -39.329 -18.711 1.00 66.31 120 ALA A O 1
ATOM 875 N N . LEU A 1 114 ? -17.520 -37.943 -20.365 1.00 75.82 121 LEU A N 1
ATOM 876 C CA . LEU A 1 114 ? -17.155 -36.845 -19.476 1.00 77.79 121 LEU A CA 1
ATOM 877 C C . LEU A 1 114 ? -18.366 -36.242 -18.763 1.00 91.54 121 LEU A C 1
ATOM 878 O O . LEU A 1 114 ? -19.375 -35.875 -19.374 1.00 110.15 121 LEU A O 1
#

Nearest PDB structures (foldseek):
  4r25-assembly1_A  TM=1.009E+00  e=1.421E-24  Bacillus subtilis subsp. subtilis str. 168
  4rx6-assembly1_B  TM=9.736E-01  e=1.010E-21  Bacillus subtilis subsp. subtilis str. 168
  2ns1-assembly1_B  TM=8.261E-01  e=9.902E-11  Escherichia coli K-12
  1qy7-assembly1_A  TM=7.808E-01  e=4.056E-11  Synechococcus elongatus PCC 7942 = FACHB-805
  7p4v-assembly1_A  TM=8.259E-01  e=2.417E-10  Methanothermococcus thermolithotrophicus DSM 2095

Radius of gyration: 18.24 Å; Cα contacts (8 Å, |Δi|>4): 194; chains: 1; bounding box: 60×35×29 Å